Protein AF-A0A2V8ULH4-F1 (afdb_monomer_lite)

Radius of gyration: 36.09 Å; chains: 1; bounding box: 46×56×113 Å

Foldseek 3Di:
DDDDDDDDDDDDPDPDPVVVVVVVVVVVVVVVVVVVVDDDDPPPPCPDDPVVVVVVCCQCPPPDPCNVLCDEDDPNGRDPNDDHCVVVPPPDPVVVVCVVPDCPPVDPDPDPDPDPPPDDD

Secondary structure (DSSP, 8-state):
----------SSSSSHHHHHHHHHHHHHHHHHHHHHH-PPPP----PPPHHHHHHHHHHH-TTSTT-GGGT--BTTBS-SSSPPGGGGGGS-HHHHHHHHT-GGGTT--------------

Sequence (121 aa):
MRCMVERPVLSFERNTRAECAIRRRIMTGFWLFMVMAAGPAPAADAKLPPQAARGQAFFLDETAARHCGSCHALAHKGTAVGPDLTRLAHLSARAIVSAIRATRTQYVLNVKHRVSWNARS

pLDDT: mean 70.31, std 16.69, range [29.58, 93.38]

Structure (mmCIF, N/CA/C/O backbone):
data_AF-A0A2V8ULH4-F1
#
_entry.id   AF-A0A2V8ULH4-F1
#
loop_
_atom_site.group_PDB
_atom_site.id
_atom_site.type_symbol
_atom_site.label_atom_id
_atom_site.label_alt_id
_atom_site.label_comp_id
_atom_site.label_asym_id
_atom_site.label_entity_id
_atom_site.label_seq_id
_atom_site.pdbx_PDB_ins_code
_atom_site.Cartn_x
_atom_site.Cartn_y
_atom_site.Cartn_z
_atom_site.occupancy
_atom_site.B_iso_or_equiv
_atom_site.auth_seq_id
_atom_site.auth_comp_id
_atom_site.auth_asym_id
_atom_site.auth_atom_id
_atom_site.pdbx_PDB_model_num
ATOM 1 N N . MET A 1 1 ? 2.382 -46.626 -92.413 1.00 36.59 1 MET A N 1
ATOM 2 C CA . MET A 1 1 ? 3.764 -47.092 -92.656 1.00 36.59 1 MET A CA 1
ATOM 3 C C . MET A 1 1 ? 4.722 -46.154 -91.938 1.00 36.59 1 MET A C 1
ATOM 5 O O . MET A 1 1 ? 4.718 -44.993 -92.305 1.00 36.59 1 MET A O 1
ATOM 9 N N . ARG A 1 2 ? 5.508 -46.695 -90.982 1.00 37.81 2 ARG A N 1
ATOM 10 C CA . ARG A 1 2 ? 6.743 -46.141 -90.362 1.00 37.81 2 ARG A CA 1
ATOM 11 C C . ARG A 1 2 ? 6.617 -44.795 -89.605 1.00 37.81 2 ARG A C 1
ATOM 13 O O . ARG A 1 2 ? 5.930 -43.903 -90.057 1.00 37.81 2 ARG A O 1
ATOM 20 N N . CYS A 1 3 ? 7.234 -44.549 -88.451 1.00 29.58 3 CYS A N 1
ATOM 21 C CA . CYS A 1 3 ? 8.212 -45.273 -87.636 1.00 29.58 3 CYS A CA 1
ATOM 22 C C . CYS A 1 3 ? 8.031 -44.862 -86.162 1.00 29.58 3 CYS A C 1
ATOM 24 O O . CYS A 1 3 ? 7.792 -43.693 -85.869 1.00 29.58 3 CYS A O 1
ATOM 26 N N . MET A 1 4 ? 8.212 -45.828 -85.257 1.00 43.44 4 MET A N 1
ATOM 27 C CA . MET A 1 4 ? 8.647 -45.601 -83.878 1.00 43.44 4 MET A CA 1
ATOM 28 C C . MET A 1 4 ? 9.939 -44.776 -83.841 1.00 43.44 4 MET A C 1
ATOM 30 O O . MET A 1 4 ? 10.824 -45.052 -84.647 1.00 43.44 4 MET A O 1
ATOM 34 N N . VAL A 1 5 ? 10.078 -43.882 -82.855 1.00 42.97 5 VAL A N 1
ATOM 35 C CA . VAL A 1 5 ? 11.324 -43.733 -82.079 1.00 42.97 5 VAL A CA 1
ATOM 36 C C . VAL A 1 5 ? 10.969 -43.442 -80.618 1.00 42.97 5 VAL A C 1
ATOM 38 O O . VAL A 1 5 ? 10.083 -42.644 -80.310 1.00 42.97 5 VAL A O 1
ATOM 41 N N . GLU A 1 6 ? 11.657 -44.176 -79.752 1.00 41.50 6 GLU A N 1
ATOM 42 C CA . GLU A 1 6 ? 11.588 -44.234 -78.300 1.00 41.50 6 GLU A CA 1
ATOM 43 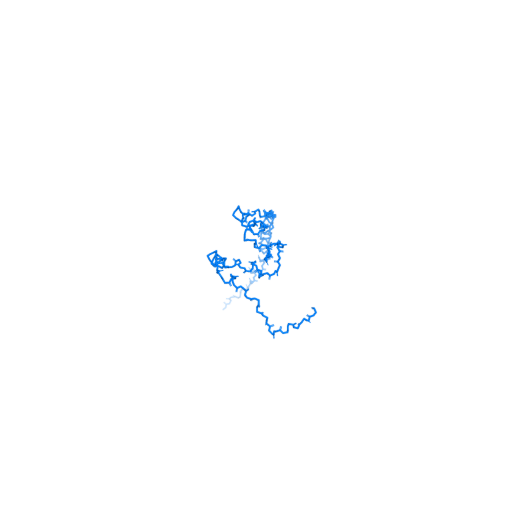C C . GLU A 1 6 ? 11.853 -42.931 -77.516 1.00 41.50 6 GLU A C 1
ATOM 45 O O . GLU A 1 6 ? 12.439 -41.958 -77.980 1.00 41.50 6 GLU A O 1
ATOM 50 N N . ARG A 1 7 ? 11.410 -43.004 -76.253 1.00 54.66 7 ARG A N 1
ATOM 51 C CA . ARG A 1 7 ? 11.609 -42.105 -75.102 1.00 54.66 7 ARG A CA 1
ATOM 52 C C . ARG A 1 7 ? 13.109 -41.841 -74.809 1.00 54.66 7 ARG A C 1
ATOM 54 O O . ARG A 1 7 ? 13.946 -42.643 -75.210 1.00 54.66 7 ARG A O 1
ATOM 61 N N . PRO A 1 8 ? 13.458 -40.834 -73.978 1.00 50.34 8 PRO A N 1
ATOM 62 C CA . PRO A 1 8 ? 13.499 -41.113 -72.539 1.00 50.34 8 PRO A CA 1
ATOM 63 C C . PRO A 1 8 ? 12.995 -39.969 -71.640 1.00 50.34 8 PRO A C 1
ATOM 65 O O . PRO A 1 8 ? 13.431 -38.824 -71.689 1.00 50.34 8 PRO A O 1
ATOM 68 N N . VAL A 1 9 ? 12.109 -40.364 -70.728 1.00 54.16 9 VAL A N 1
ATOM 69 C CA . VAL A 1 9 ? 11.946 -39.814 -69.376 1.00 54.16 9 VAL A CA 1
ATOM 70 C C . VAL A 1 9 ? 13.312 -39.772 -68.691 1.00 54.16 9 VAL A C 1
ATOM 72 O O . VAL A 1 9 ? 13.860 -40.841 -68.462 1.00 54.16 9 VAL A O 1
ATOM 75 N N . LEU A 1 10 ? 13.852 -38.588 -68.375 1.00 46.19 10 LEU A N 1
ATOM 76 C CA . LEU A 1 10 ? 14.919 -38.369 -67.378 1.00 46.19 10 LEU A CA 1
ATOM 77 C C . LEU A 1 10 ? 15.236 -36.863 -67.269 1.00 46.19 10 LEU A C 1
ATOM 79 O O . LEU A 1 10 ? 16.214 -36.395 -67.839 1.00 46.19 10 LEU A O 1
ATOM 83 N N . SER A 1 11 ? 14.433 -36.078 -66.537 1.00 48.75 11 SER A N 1
ATOM 84 C CA . SER A 1 11 ? 14.881 -34.716 -66.179 1.00 48.75 11 SER A CA 1
ATOM 85 C C . SER A 1 11 ? 14.299 -34.096 -64.900 1.00 48.75 11 SER A C 1
ATOM 87 O O . SER A 1 11 ? 14.476 -32.900 -64.699 1.00 48.75 11 SER A O 1
ATOM 89 N N . PHE A 1 12 ? 13.650 -34.857 -64.006 1.00 50.16 12 PHE A N 1
ATOM 90 C CA . PHE A 1 12 ? 12.904 -34.248 -62.888 1.00 50.16 12 PHE A CA 1
ATOM 91 C C . PHE A 1 12 ? 13.432 -34.501 -61.457 1.00 50.16 12 PHE A C 1
ATOM 93 O O . PHE A 1 12 ? 12.958 -33.859 -60.531 1.00 50.16 12 PHE A O 1
ATOM 100 N N . GLU A 1 13 ? 14.447 -35.345 -61.222 1.00 52.88 13 GLU A N 1
ATOM 101 C CA . GLU A 1 13 ? 14.735 -35.807 -59.839 1.00 52.88 13 GLU A CA 1
ATOM 102 C C . GLU A 1 13 ? 16.188 -35.715 -59.342 1.00 52.88 13 GLU A C 1
ATOM 104 O O . GLU A 1 13 ? 16.552 -36.368 -58.366 1.00 52.88 13 GLU A O 1
ATOM 109 N N . ARG A 1 14 ? 17.048 -34.882 -59.945 1.00 50.53 14 ARG A N 1
ATOM 110 C CA . ARG A 1 14 ? 18.436 -34.709 -59.451 1.00 50.53 14 ARG A CA 1
ATOM 111 C C . ARG A 1 14 ? 18.751 -33.392 -58.738 1.00 50.53 14 ARG A C 1
ATOM 113 O O . ARG A 1 14 ? 19.815 -33.317 -58.133 1.00 50.53 14 ARG A O 1
ATOM 120 N N . ASN A 1 15 ? 17.855 -32.400 -58.727 1.00 55.47 15 ASN A N 1
ATOM 121 C CA . ASN A 1 15 ? 18.220 -31.050 -58.266 1.00 55.47 15 ASN A CA 1
ATOM 122 C C . ASN A 1 15 ? 17.732 -30.636 -56.858 1.00 55.47 15 ASN A C 1
ATOM 124 O O . ASN A 1 15 ? 18.102 -29.574 -56.384 1.00 55.47 15 ASN A O 1
ATOM 128 N N . THR A 1 16 ? 16.961 -31.450 -56.127 1.00 57.00 16 THR A N 1
ATOM 129 C CA . THR A 1 16 ? 16.325 -30.998 -54.861 1.00 57.00 16 THR A CA 1
ATOM 130 C C . THR A 1 16 ? 17.110 -31.300 -53.578 1.00 57.00 16 THR A C 1
ATOM 132 O O . THR A 1 16 ? 16.786 -30.766 -52.515 1.00 57.00 16 THR A O 1
ATOM 135 N N . ARG A 1 17 ? 18.160 -32.134 -53.624 1.00 53.00 17 ARG A N 1
ATOM 136 C CA . ARG A 1 17 ? 18.935 -32.492 -52.414 1.00 53.00 17 ARG A CA 1
ATOM 137 C C . ARG A 1 17 ? 20.012 -31.465 -52.049 1.00 53.00 17 ARG A C 1
ATOM 139 O O . ARG A 1 17 ? 20.237 -31.233 -50.864 1.00 53.00 17 ARG A O 1
ATOM 146 N N . ALA A 1 18 ? 20.651 -30.832 -53.034 1.00 49.81 18 ALA A N 1
ATOM 147 C CA . ALA A 1 18 ? 21.727 -29.863 -52.795 1.00 49.81 18 ALA A CA 1
ATOM 148 C C . ALA A 1 18 ? 21.196 -28.497 -52.315 1.00 49.81 18 ALA A C 1
ATOM 150 O O . ALA A 1 18 ? 21.771 -27.876 -51.420 1.00 49.81 18 ALA A O 1
ATOM 151 N N . GLU A 1 19 ? 20.049 -28.065 -52.842 1.00 50.44 19 GLU A N 1
ATOM 152 C CA . GLU A 1 19 ? 19.451 -26.756 -52.546 1.00 50.44 19 GLU A CA 1
ATOM 153 C C . GLU A 1 19 ? 18.860 -26.678 -51.122 1.00 50.44 19 GLU A C 1
ATOM 155 O O . GLU A 1 19 ? 18.893 -25.624 -50.477 1.00 50.44 19 GLU A O 1
ATOM 160 N N . CYS A 1 20 ? 18.394 -27.809 -50.575 1.00 47.75 20 CYS A N 1
ATOM 161 C CA . CYS A 1 20 ? 17.847 -27.889 -49.216 1.00 47.75 20 CYS A CA 1
ATOM 162 C C . CYS A 1 20 ? 18.938 -27.744 -48.133 1.00 47.75 20 CYS A C 1
ATOM 164 O O . CYS A 1 20 ? 18.725 -27.102 -47.101 1.00 47.75 20 CYS A O 1
ATOM 166 N N . ALA A 1 21 ? 20.144 -28.265 -48.388 1.00 50.59 21 ALA A N 1
ATOM 167 C CA . ALA A 1 21 ? 21.271 -28.180 -47.457 1.00 50.59 21 ALA A CA 1
ATOM 168 C C . ALA A 1 21 ? 21.817 -26.746 -47.314 1.00 50.59 21 ALA A C 1
ATOM 170 O O . ALA A 1 21 ? 22.194 -26.340 -46.214 1.00 50.59 21 ALA A O 1
ATOM 171 N N . ILE A 1 22 ? 21.810 -25.960 -48.396 1.00 54.16 22 ILE A N 1
ATOM 172 C CA . ILE A 1 22 ? 22.310 -24.576 -48.409 1.00 54.16 22 ILE A CA 1
ATOM 173 C C . ILE A 1 22 ? 21.306 -23.624 -47.737 1.00 54.16 22 ILE A C 1
ATOM 175 O O . ILE A 1 22 ? 21.700 -22.837 -46.873 1.00 54.16 22 ILE A O 1
ATOM 179 N N . ARG A 1 23 ? 19.998 -23.752 -48.021 1.00 53.72 23 ARG A N 1
ATOM 180 C CA . ARG A 1 23 ? 18.951 -22.958 -47.337 1.00 53.72 23 ARG A CA 1
ATOM 181 C C . ARG A 1 23 ? 18.897 -23.231 -45.834 1.00 53.72 23 ARG A C 1
ATOM 183 O O . ARG A 1 23 ? 18.718 -22.295 -45.057 1.00 53.72 23 ARG A O 1
ATOM 190 N N . ARG A 1 24 ? 19.119 -24.481 -45.410 1.00 52.84 24 ARG A N 1
ATOM 191 C CA . ARG A 1 24 ? 19.175 -24.850 -43.986 1.00 52.84 24 ARG A CA 1
ATOM 192 C C . ARG A 1 24 ? 20.375 -24.215 -43.275 1.00 52.84 24 ARG A C 1
ATOM 194 O O . ARG A 1 24 ? 20.225 -23.771 -42.144 1.00 52.84 24 ARG A O 1
ATOM 201 N N . ARG A 1 25 ? 21.523 -24.102 -43.954 1.00 53.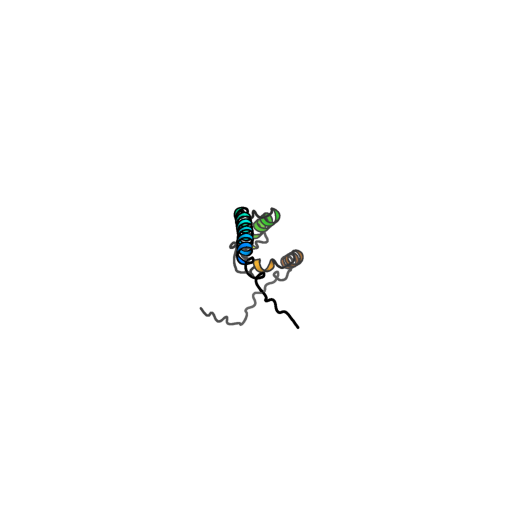44 25 ARG A N 1
ATOM 202 C CA . ARG A 1 25 ? 22.773 -23.538 -43.412 1.00 53.44 25 ARG A CA 1
ATOM 203 C C . ARG A 1 25 ? 22.716 -22.015 -43.234 1.00 53.44 25 ARG A C 1
ATOM 205 O O . ARG A 1 25 ? 23.240 -21.499 -42.249 1.00 53.44 25 ARG A O 1
ATOM 212 N N . ILE A 1 26 ? 22.028 -21.315 -44.140 1.00 57.75 26 ILE A N 1
ATOM 213 C CA . ILE A 1 26 ? 21.799 -19.861 -44.054 1.00 57.75 26 ILE A CA 1
ATOM 214 C C . ILE A 1 26 ? 20.818 -19.534 -42.916 1.00 57.75 26 ILE A C 1
ATOM 216 O O . ILE A 1 26 ? 21.089 -18.643 -42.113 1.00 57.75 26 ILE A O 1
ATOM 220 N N . MET A 1 27 ? 19.727 -20.301 -42.778 1.00 56.91 27 MET A N 1
ATOM 221 C CA . MET A 1 27 ? 18.761 -20.111 -41.686 1.00 56.91 27 MET A CA 1
ATOM 222 C C . MET A 1 27 ? 19.368 -20.388 -40.305 1.00 56.91 27 MET A C 1
ATOM 224 O O . MET A 1 27 ? 19.131 -19.619 -39.379 1.00 56.91 27 MET A O 1
ATOM 228 N N . THR A 1 28 ? 20.181 -21.443 -40.156 1.00 60.03 28 THR A N 1
ATOM 229 C CA . THR A 1 28 ? 20.832 -21.759 -38.871 1.00 60.03 28 THR A CA 1
ATOM 230 C C . THR A 1 28 ? 21.929 -20.763 -38.503 1.00 60.03 28 THR A C 1
ATOM 232 O O . THR A 1 28 ? 22.086 -20.450 -37.328 1.00 60.03 28 THR A O 1
ATOM 235 N N . GLY A 1 29 ? 22.674 -20.243 -39.487 1.00 61.28 29 GLY A N 1
ATOM 236 C CA . GLY A 1 29 ? 23.727 -19.251 -39.250 1.00 61.28 29 GLY A CA 1
ATOM 237 C C . GLY A 1 29 ? 23.172 -17.889 -38.833 1.00 61.28 29 GLY A C 1
ATOM 238 O O . GLY A 1 29 ? 23.678 -17.281 -37.893 1.00 61.28 29 GLY A O 1
ATOM 239 N N . PHE A 1 30 ? 22.085 -17.445 -39.471 1.00 62.12 30 PHE A N 1
ATOM 240 C CA . PHE A 1 30 ? 21.417 -16.191 -39.119 1.00 62.12 30 PHE A CA 1
ATOM 241 C C . PHE A 1 30 ? 20.776 -16.246 -37.722 1.00 62.12 30 PHE A C 1
ATOM 243 O O . PHE A 1 30 ? 20.873 -15.291 -36.956 1.00 62.12 30 PHE A O 1
ATOM 250 N N . TRP A 1 31 ? 20.189 -17.390 -37.351 1.00 62.16 31 TRP A N 1
ATOM 251 C CA . TRP A 1 31 ? 19.614 -17.591 -36.017 1.00 62.16 31 TRP A CA 1
ATOM 252 C C . TRP A 1 31 ? 20.688 -17.639 -34.920 1.00 62.16 31 TRP A C 1
ATOM 254 O O . TRP A 1 31 ? 20.522 -17.014 -33.875 1.00 62.16 31 TRP A O 1
ATOM 264 N N . LEU A 1 32 ? 21.826 -18.304 -35.172 1.00 61.12 32 LEU A N 1
ATOM 265 C CA . LEU A 1 32 ? 22.962 -18.299 -34.240 1.00 61.12 32 LEU A CA 1
ATOM 266 C C . LEU A 1 32 ? 23.547 -16.894 -34.048 1.00 61.12 32 LEU A C 1
ATOM 268 O O . LEU A 1 32 ? 23.873 -16.524 -32.923 1.00 61.12 32 LEU A O 1
ATOM 272 N N . PHE A 1 33 ? 23.651 -16.108 -35.123 1.00 63.84 33 PHE A N 1
ATOM 273 C CA . PHE A 1 33 ? 24.125 -14.726 -35.048 1.00 63.84 33 PHE A CA 1
ATOM 274 C C . PHE A 1 33 ? 23.171 -13.841 -34.228 1.00 63.84 33 PHE A C 1
ATOM 276 O O . PHE A 1 33 ? 23.622 -13.060 -33.394 1.00 63.84 33 PHE A O 1
ATOM 283 N N . MET A 1 34 ? 21.855 -14.006 -34.398 1.00 63.62 34 MET A N 1
ATOM 284 C CA . MET A 1 34 ? 20.864 -13.233 -33.644 1.00 63.62 34 MET A CA 1
ATOM 285 C C . MET A 1 34 ? 20.848 -13.586 -32.144 1.00 63.62 34 MET A C 1
ATOM 287 O O . MET A 1 34 ? 20.719 -12.692 -31.311 1.00 63.62 34 MET A O 1
ATOM 291 N N . VAL A 1 35 ? 21.029 -14.863 -31.783 1.00 66.06 35 VAL A N 1
ATOM 292 C CA . VAL A 1 35 ? 21.091 -15.302 -30.374 1.00 66.06 35 VAL A CA 1
ATOM 293 C C . VAL A 1 35 ? 22.386 -14.844 -29.689 1.00 66.06 35 VAL A C 1
ATOM 295 O O . VAL A 1 35 ? 22.345 -14.452 -28.528 1.00 66.06 35 VAL A O 1
ATOM 298 N N . MET A 1 36 ? 23.522 -14.816 -30.397 1.00 60.12 36 MET A N 1
ATOM 299 C CA . MET A 1 36 ? 24.797 -14.300 -29.863 1.00 60.12 36 MET A CA 1
ATOM 300 C C . MET A 1 36 ? 24.799 -12.778 -29.631 1.00 60.12 36 MET A C 1
ATOM 302 O O . MET A 1 36 ? 25.567 -12.294 -28.804 1.00 60.12 36 MET A O 1
ATOM 306 N N . ALA A 1 37 ? 23.949 -12.019 -30.330 1.00 61.38 37 ALA A N 1
ATOM 307 C CA . ALA A 1 37 ? 23.856 -10.563 -30.181 1.00 61.38 37 ALA A CA 1
ATOM 308 C C . ALA A 1 37 ? 22.961 -10.109 -29.006 1.00 61.38 37 ALA A C 1
ATOM 310 O O . ALA A 1 37 ? 23.026 -8.948 -28.600 1.00 61.38 37 ALA A O 1
ATOM 311 N N . ALA A 1 38 ? 22.141 -11.000 -28.438 1.00 62.44 38 ALA A N 1
ATOM 312 C CA . ALA A 1 38 ? 21.305 -10.707 -27.278 1.00 62.44 38 ALA A CA 1
ATOM 313 C C . ALA A 1 38 ? 22.041 -11.090 -25.983 1.00 62.44 38 ALA A C 1
ATOM 315 O O . ALA A 1 38 ? 21.835 -12.162 -25.416 1.00 62.44 38 ALA A O 1
ATOM 316 N N . GLY A 1 39 ? 22.933 -10.210 -25.521 1.00 63.78 39 GLY A N 1
ATOM 317 C CA . GLY A 1 39 ? 23.544 -10.334 -24.195 1.00 63.78 39 GLY A CA 1
ATOM 318 C C . GLY A 1 39 ? 22.493 -10.305 -23.068 1.00 63.78 39 GLY A C 1
ATOM 319 O O . GLY A 1 39 ? 21.382 -9.807 -23.273 1.00 63.78 39 GLY A O 1
ATOM 320 N N . PRO A 1 40 ? 22.812 -10.824 -21.868 1.00 69.31 40 PRO A N 1
ATOM 321 C CA . PRO A 1 40 ? 21.888 -10.808 -20.741 1.00 69.31 40 PRO A CA 1
ATOM 322 C C . PRO A 1 40 ? 21.575 -9.358 -20.361 1.00 69.31 40 PRO A C 1
ATOM 324 O O . PRO A 1 40 ? 22.480 -8.570 -20.080 1.00 69.31 40 PRO A O 1
ATOM 327 N N . ALA A 1 41 ? 20.290 -8.998 -20.358 1.00 63.97 41 ALA A N 1
ATOM 328 C CA . ALA A 1 41 ? 19.863 -7.714 -19.822 1.00 63.97 41 ALA A CA 1
ATOM 329 C C . ALA A 1 41 ? 20.283 -7.644 -18.342 1.00 63.97 41 ALA A C 1
ATOM 331 O O . ALA A 1 41 ? 20.044 -8.609 -17.608 1.00 63.97 41 ALA A O 1
ATOM 332 N N . PRO A 1 42 ? 20.905 -6.544 -17.879 1.00 61.72 42 PRO A N 1
ATOM 333 C CA . PRO A 1 42 ? 21.173 -6.386 -16.461 1.00 61.72 42 PRO A CA 1
ATOM 334 C C . PRO A 1 42 ? 19.839 -6.436 -15.714 1.00 61.72 42 PRO A C 1
ATOM 336 O O . PRO A 1 42 ? 18.895 -5.726 -16.070 1.00 61.72 42 PRO A O 1
ATOM 339 N N . ALA A 1 43 ? 19.752 -7.290 -14.692 1.00 62.22 43 ALA A N 1
ATOM 340 C CA . ALA A 1 43 ? 18.646 -7.252 -13.751 1.00 62.22 43 ALA A CA 1
ATOM 341 C C . ALA A 1 43 ? 18.645 -5.853 -13.131 1.00 62.22 43 ALA A C 1
ATOM 343 O O . ALA A 1 43 ? 19.556 -5.495 -12.387 1.00 62.22 43 ALA A O 1
ATOM 344 N N . ALA A 1 44 ? 17.675 -5.024 -13.510 1.00 58.28 44 ALA A N 1
ATOM 345 C CA . ALA A 1 44 ? 17.507 -3.738 -12.873 1.00 58.28 44 ALA A CA 1
ATOM 346 C C . ALA A 1 44 ? 17.153 -4.016 -11.410 1.00 58.28 44 ALA A C 1
ATOM 348 O O . ALA A 1 44 ? 16.053 -4.490 -11.123 1.00 58.28 44 ALA A O 1
ATOM 349 N N . ASP A 1 45 ? 18.072 -3.714 -10.491 1.00 58.03 45 ASP A N 1
ATOM 350 C CA . ASP A 1 45 ? 17.707 -3.365 -9.124 1.00 58.03 45 ASP A CA 1
ATOM 351 C C . ASP A 1 45 ? 16.734 -2.198 -9.258 1.00 58.03 45 ASP A C 1
ATOM 353 O O . ASP A 1 45 ? 17.126 -1.053 -9.507 1.00 58.03 45 ASP A O 1
ATOM 357 N N . ALA A 1 46 ? 15.440 -2.512 -9.258 1.00 63.03 46 ALA A N 1
ATOM 358 C CA . ALA A 1 46 ? 14.387 -1.559 -9.540 1.00 63.03 46 ALA A CA 1
ATOM 359 C C . ALA A 1 46 ? 14.294 -0.607 -8.350 1.00 63.03 46 ALA A C 1
ATOM 361 O O . ALA A 1 46 ? 13.474 -0.773 -7.446 1.00 63.03 46 ALA A O 1
ATOM 362 N N . LYS A 1 47 ? 15.179 0.393 -8.333 1.00 75.62 47 LYS A N 1
ATOM 363 C CA . LYS A 1 47 ? 15.125 1.501 -7.394 1.00 75.62 47 LYS A CA 1
ATOM 364 C C . LYS A 1 47 ? 13.721 2.076 -7.485 1.00 75.62 47 LYS A C 1
ATOM 366 O O . LYS A 1 47 ? 13.307 2.555 -8.542 1.00 75.62 47 LYS A O 1
ATOM 371 N N . LEU A 1 48 ? 12.988 1.988 -6.377 1.00 80.25 48 LEU A N 1
ATOM 372 C CA . LEU A 1 48 ? 11.613 2.457 -6.312 1.00 80.25 48 LEU A CA 1
ATOM 373 C C . LEU A 1 48 ? 11.552 3.902 -6.818 1.00 80.25 48 LEU A C 1
ATOM 375 O O . LEU A 1 48 ? 12.373 4.729 -6.397 1.00 80.25 48 LEU A O 1
ATOM 379 N N . PRO A 1 49 ? 10.591 4.238 -7.696 1.00 90.06 49 PRO A N 1
ATOM 380 C CA . PRO A 1 49 ? 10.422 5.613 -8.124 1.00 90.06 49 PRO A CA 1
ATOM 381 C C . PRO A 1 49 ? 10.202 6.508 -6.890 1.00 90.06 49 PRO A C 1
ATOM 383 O O . PRO A 1 49 ? 9.597 6.059 -5.911 1.00 90.06 49 PRO A O 1
ATOM 386 N N . PRO A 1 50 ? 10.635 7.783 -6.908 1.00 91.50 50 PRO A N 1
ATOM 387 C CA . PRO A 1 50 ? 10.629 8.641 -5.716 1.00 91.50 50 PRO A CA 1
ATOM 388 C C . PRO A 1 50 ? 9.270 8.771 -5.005 1.00 91.50 50 PRO A C 1
ATOM 390 O O . PRO A 1 50 ? 9.205 9.020 -3.804 1.00 91.50 50 PRO A O 1
ATOM 393 N N . GLN A 1 51 ? 8.163 8.618 -5.736 1.00 90.31 51 GLN A N 1
ATOM 394 C CA . GLN A 1 51 ? 6.808 8.556 -5.173 1.00 90.31 51 GLN A CA 1
ATOM 395 C C . GLN A 1 51 ? 6.562 7.269 -4.368 1.00 90.31 51 GLN A C 1
ATOM 397 O O . GLN A 1 51 ? 6.050 7.332 -3.255 1.00 90.31 51 GLN A O 1
ATOM 402 N N . ALA A 1 52 ? 6.959 6.110 -4.900 1.00 88.62 52 ALA A N 1
ATOM 403 C CA . ALA A 1 52 ? 6.790 4.824 -4.228 1.00 88.62 52 ALA A CA 1
ATOM 404 C C . ALA A 1 52 ? 7.687 4.712 -2.987 1.00 88.62 52 ALA A C 1
ATOM 406 O O . ALA A 1 52 ? 7.229 4.243 -1.950 1.00 88.62 52 ALA A O 1
ATOM 407 N N . ALA A 1 53 ? 8.920 5.227 -3.058 1.00 89.81 53 ALA A N 1
ATOM 408 C CA . ALA A 1 53 ? 9.819 5.285 -1.905 1.00 89.81 53 ALA A CA 1
ATOM 409 C C . ALA A 1 53 ? 9.223 6.111 -0.747 1.00 89.81 53 ALA A C 1
ATOM 411 O O . ALA A 1 53 ? 9.243 5.674 0.402 1.00 89.81 53 ALA A O 1
ATOM 412 N N . ARG A 1 54 ? 8.618 7.270 -1.051 1.00 90.75 54 ARG A N 1
ATOM 413 C CA . ARG A 1 54 ? 7.892 8.079 -0.054 1.00 90.75 54 ARG A CA 1
ATOM 414 C C . ARG A 1 54 ? 6.679 7.345 0.516 1.00 90.75 54 ARG A C 1
ATOM 416 O O . ARG A 1 54 ? 6.484 7.353 1.725 1.00 90.75 54 ARG A O 1
ATOM 423 N N . GLY A 1 55 ? 5.889 6.687 -0.333 1.00 89.38 55 GLY A N 1
ATOM 424 C CA . GLY A 1 55 ? 4.747 5.881 0.111 1.00 89.38 55 GLY A CA 1
ATOM 425 C C . GLY A 1 55 ? 5.152 4.749 1.059 1.00 89.38 55 GLY A 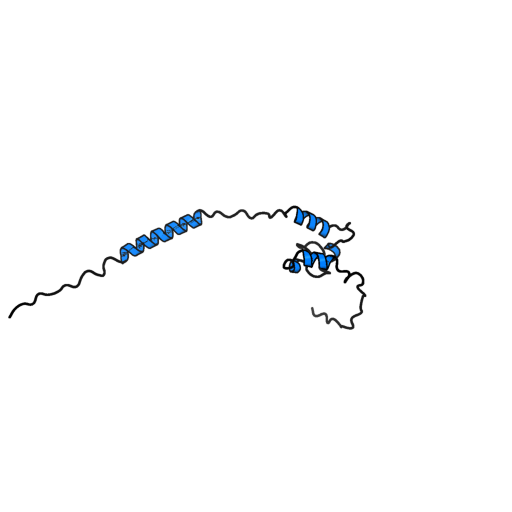C 1
ATOM 426 O O . GLY A 1 55 ? 4.501 4.546 2.080 1.00 89.38 55 GLY A O 1
ATOM 427 N N . GLN A 1 56 ? 6.260 4.062 0.766 1.00 89.25 56 GLN A N 1
ATOM 428 C CA . GLN A 1 56 ? 6.805 3.019 1.635 1.00 89.25 56 GLN A CA 1
ATOM 429 C C . GLN A 1 56 ? 7.270 3.573 2.987 1.00 89.25 56 GLN A C 1
ATOM 431 O O . GLN A 1 56 ? 7.042 2.923 4.005 1.00 89.25 56 GLN A O 1
ATOM 436 N N . ALA A 1 57 ? 7.887 4.759 3.012 1.00 89.62 57 ALA A N 1
ATOM 437 C CA . ALA A 1 57 ? 8.285 5.401 4.263 1.00 89.62 57 ALA A CA 1
ATOM 438 C C . ALA A 1 57 ? 7.067 5.669 5.161 1.00 89.62 57 ALA A C 1
ATOM 440 O O . ALA A 1 57 ? 7.070 5.240 6.305 1.00 89.62 57 ALA A O 1
ATOM 441 N N . PHE A 1 58 ? 5.988 6.256 4.627 1.00 89.50 58 PHE A N 1
ATOM 442 C CA . PHE A 1 58 ? 4.748 6.462 5.392 1.00 89.50 58 PHE A CA 1
ATOM 443 C C . PHE A 1 58 ? 4.086 5.157 5.849 1.00 89.50 58 PHE A C 1
ATOM 445 O O . PHE A 1 58 ? 3.448 5.124 6.896 1.00 89.50 58 PHE A O 1
ATOM 452 N N . PHE A 1 59 ? 4.203 4.086 5.062 1.00 89.94 59 PHE A N 1
ATOM 453 C CA . PHE A 1 59 ? 3.596 2.798 5.393 1.00 89.94 59 PHE A CA 1
ATOM 454 C C . PHE A 1 59 ? 4.216 2.160 6.645 1.00 89.94 59 PHE A C 1
ATOM 456 O O . PHE A 1 59 ? 3.495 1.577 7.456 1.00 89.94 59 PHE A O 1
ATOM 463 N N . LEU A 1 60 ? 5.540 2.275 6.777 1.00 88.75 60 LEU A N 1
ATOM 464 C CA . LEU A 1 60 ? 6.346 1.677 7.848 1.00 88.75 60 LEU A CA 1
ATOM 465 C C . LEU A 1 60 ? 6.704 2.674 8.960 1.00 88.75 60 LEU A C 1
ATOM 467 O O . LEU A 1 60 ? 7.465 2.331 9.858 1.00 88.75 60 LEU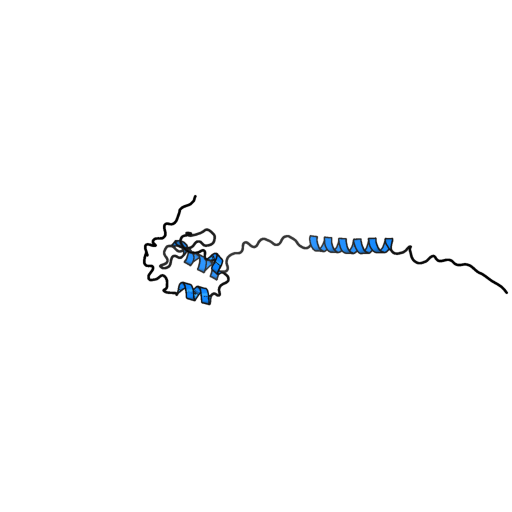 A O 1
ATOM 471 N N . ASP A 1 61 ? 6.207 3.907 8.884 1.00 90.00 61 ASP A N 1
ATOM 472 C CA . ASP A 1 61 ? 6.445 4.918 9.906 1.00 90.00 61 ASP A CA 1
ATOM 473 C C . ASP A 1 61 ? 5.596 4.612 11.144 1.00 90.00 61 ASP A C 1
ATOM 475 O O . ASP A 1 61 ? 4.380 4.815 11.160 1.00 90.00 61 ASP A O 1
ATOM 479 N N . GLU A 1 62 ? 6.256 4.118 12.188 1.00 83.12 62 GLU A N 1
ATOM 480 C CA . GLU A 1 62 ? 5.637 3.804 13.477 1.00 83.12 62 GLU A CA 1
ATOM 481 C C . GLU A 1 62 ? 5.197 5.060 14.243 1.00 83.12 62 GLU A C 1
ATOM 483 O O . GLU A 1 62 ? 4.308 4.986 15.090 1.00 83.12 62 GLU A O 1
ATOM 488 N N . THR A 1 63 ? 5.791 6.218 13.938 1.00 83.56 63 THR A N 1
ATOM 489 C CA . THR A 1 63 ? 5.470 7.502 14.581 1.00 83.56 63 THR A CA 1
ATOM 490 C C . THR A 1 63 ? 4.304 8.221 13.906 1.00 83.56 63 THR A C 1
ATOM 492 O O . THR A 1 63 ? 3.719 9.147 14.476 1.00 83.56 63 THR A O 1
ATOM 495 N N . ALA A 1 64 ? 3.920 7.787 12.703 1.00 79.56 64 ALA A N 1
ATOM 496 C CA . ALA A 1 64 ? 2.786 8.348 11.998 1.00 79.56 64 ALA A CA 1
ATOM 497 C C . ALA A 1 64 ? 1.475 8.017 12.724 1.00 79.56 64 ALA A C 1
ATOM 499 O O . ALA A 1 64 ? 1.187 6.871 13.062 1.00 79.56 64 ALA A O 1
ATOM 500 N N . ALA A 1 65 ? 0.588 9.012 12.832 1.00 71.88 65 ALA A N 1
ATOM 501 C CA . ALA A 1 65 ? -0.760 8.828 13.382 1.00 71.88 65 ALA A CA 1
ATOM 502 C C . ALA A 1 65 ? -1.586 7.741 12.655 1.00 71.88 65 ALA A C 1
ATOM 504 O O . ALA A 1 65 ? -2.601 7.278 13.170 1.00 71.88 65 ALA A O 1
ATOM 505 N N . ARG A 1 66 ? -1.178 7.350 11.440 1.00 75.00 66 ARG A N 1
ATOM 506 C CA . ARG A 1 66 ? -1.770 6.269 10.642 1.00 75.00 66 ARG A CA 1
ATOM 507 C C . ARG A 1 66 ? -0.687 5.255 10.256 1.00 75.00 66 ARG A C 1
ATOM 509 O O . ARG A 1 66 ? -0.302 5.183 9.093 1.00 75.00 66 ARG A O 1
ATOM 516 N N . HIS A 1 67 ? -0.195 4.494 11.233 1.00 85.06 67 HIS A N 1
ATOM 517 C CA . HIS A 1 67 ? 0.796 3.436 11.019 1.00 85.06 67 HIS A CA 1
ATOM 518 C C . HIS A 1 67 ? 0.158 2.205 10.345 1.00 85.06 67 HIS A C 1
ATOM 520 O O . HIS A 1 67 ? -0.439 1.350 11.003 1.00 85.06 67 HIS A O 1
ATOM 526 N N . CYS A 1 68 ? 0.271 2.107 9.017 1.00 88.88 68 CYS A N 1
ATOM 527 C CA . CYS A 1 68 ? -0.319 1.020 8.222 1.00 88.88 68 CYS A CA 1
ATOM 528 C C . CYS A 1 68 ? 0.337 -0.345 8.503 1.00 88.88 68 CYS A C 1
ATOM 530 O O . CYS A 1 68 ? -0.355 -1.366 8.534 1.00 88.88 68 CYS A O 1
ATOM 532 N N . GLY A 1 69 ? 1.654 -0.346 8.742 1.00 88.56 69 GLY A N 1
ATOM 533 C CA . GLY A 1 69 ? 2.457 -1.532 9.053 1.00 88.56 69 GLY A CA 1
ATOM 534 C C . GLY A 1 69 ? 2.069 -2.249 10.351 1.00 88.56 69 GLY A C 1
ATOM 535 O O . GLY A 1 69 ? 2.371 -3.433 10.500 1.00 88.56 69 GLY A O 1
ATOM 536 N N . SER A 1 70 ? 1.343 -1.576 11.255 1.00 87.94 70 SER A N 1
ATOM 537 C CA . SER A 1 70 ? 0.819 -2.182 12.491 1.00 87.94 70 SER A CA 1
ATOM 538 C C . SER A 1 70 ? -0.170 -3.316 12.234 1.00 87.94 70 SER A C 1
ATOM 540 O O . SER A 1 70 ? -0.247 -4.244 13.041 1.00 87.94 70 SER A O 1
ATOM 542 N N . CYS A 1 71 ? -0.893 -3.257 11.111 1.00 88.31 71 CYS A N 1
ATOM 543 C CA . CYS A 1 71 ? -1.904 -4.243 10.738 1.00 88.31 71 CYS A CA 1
ATOM 544 C C . CYS A 1 71 ? -1.598 -4.950 9.417 1.00 88.31 71 CYS A C 1
ATOM 546 O O . CYS A 1 71 ? -2.013 -6.091 9.252 1.00 88.31 71 CYS A O 1
ATOM 548 N N . HIS A 1 72 ? -0.941 -4.291 8.462 1.00 91.12 72 HIS A N 1
ATOM 549 C CA . HIS A 1 72 ? -0.742 -4.831 7.119 1.00 91.12 72 HIS A CA 1
ATOM 550 C C . HIS A 1 72 ? 0.729 -5.100 6.814 1.00 91.1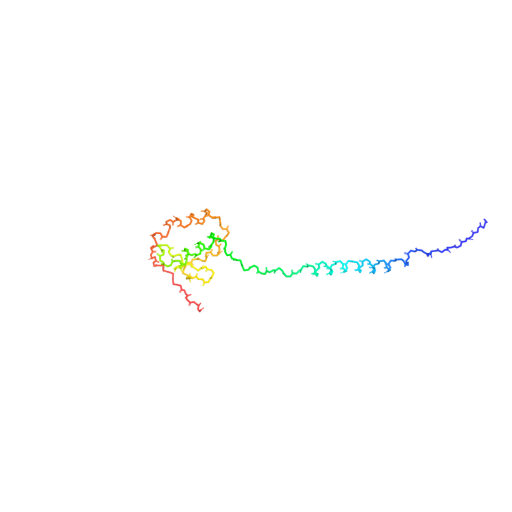2 72 HIS A C 1
ATOM 552 O O . HIS A 1 72 ? 1.597 -4.278 7.097 1.00 91.12 72 HIS A O 1
ATOM 558 N N . ALA A 1 73 ? 0.988 -6.214 6.132 1.00 89.50 73 ALA A N 1
ATOM 559 C CA . ALA A 1 73 ? 2.306 -6.559 5.634 1.00 89.50 73 ALA A CA 1
ATOM 560 C C . ALA A 1 73 ? 2.476 -6.071 4.190 1.00 89.50 73 ALA A C 1
ATOM 562 O O . ALA A 1 73 ? 1.593 -6.252 3.348 1.00 89.50 73 ALA A O 1
ATOM 563 N N . LEU A 1 74 ? 3.633 -5.484 3.891 1.00 85.62 74 LEU A N 1
ATOM 564 C CA . LEU A 1 74 ? 4.033 -5.087 2.545 1.00 85.62 74 LEU A CA 1
ATOM 565 C C . LEU A 1 74 ? 5.494 -5.477 2.319 1.00 85.62 74 LEU A C 1
ATOM 567 O O . LEU A 1 74 ? 6.364 -5.101 3.102 1.00 85.62 74 LEU A O 1
ATOM 571 N N . ALA A 1 75 ? 5.767 -6.246 1.260 1.00 80.81 75 ALA A N 1
ATOM 572 C CA . ALA A 1 75 ? 7.112 -6.745 0.943 1.00 80.81 75 ALA A CA 1
ATOM 573 C C . ALA A 1 75 ? 7.820 -7.396 2.155 1.00 80.81 75 ALA A C 1
ATOM 575 O O . ALA A 1 75 ? 8.986 -7.119 2.432 1.00 80.81 75 ALA A O 1
ATOM 576 N N . HIS A 1 76 ? 7.086 -8.240 2.893 1.00 81.81 76 HIS A N 1
ATOM 577 C CA . HIS A 1 76 ? 7.539 -8.941 4.107 1.00 81.81 76 HIS A CA 1
ATOM 578 C C . HIS A 1 76 ? 7.836 -8.050 5.328 1.00 81.81 76 HIS A C 1
ATOM 580 O O . HIS A 1 76 ? 8.435 -8.518 6.292 1.00 81.81 76 HIS A O 1
ATOM 586 N N . LYS A 1 77 ? 7.403 -6.783 5.318 1.00 83.94 77 LYS A N 1
ATOM 587 C CA . LYS A 1 77 ? 7.530 -5.847 6.447 1.00 83.94 77 LYS A CA 1
ATOM 588 C C . LYS A 1 77 ? 6.150 -5.472 6.992 1.00 83.94 77 LYS A C 1
ATOM 590 O O . LYS A 1 77 ? 5.251 -5.205 6.200 1.00 83.94 77 LYS A O 1
ATOM 595 N N . GLY A 1 78 ? 5.996 -5.426 8.315 1.00 85.12 78 GLY A N 1
ATOM 596 C CA . GLY A 1 78 ? 4.715 -5.195 9.003 1.00 85.12 78 GLY A CA 1
ATOM 597 C C . GLY A 1 78 ? 4.097 -6.483 9.560 1.00 85.12 78 GLY A C 1
ATOM 598 O O . GLY A 1 78 ? 4.784 -7.498 9.688 1.00 85.12 78 GLY A O 1
ATOM 599 N N . THR A 1 79 ? 2.806 -6.454 9.894 1.00 85.12 79 THR A N 1
ATOM 600 C CA . THR A 1 79 ? 2.082 -7.596 10.489 1.00 85.12 79 THR A CA 1
ATOM 601 C C . THR A 1 79 ? 0.994 -8.143 9.557 1.00 85.12 79 THR A C 1
ATOM 603 O O . THR A 1 79 ? 0.523 -7.456 8.659 1.00 85.12 79 THR A O 1
ATOM 606 N N . ALA A 1 80 ? 0.572 -9.396 9.751 1.00 86.75 80 ALA A N 1
ATOM 607 C CA . ALA A 1 80 ? -0.485 -10.039 8.957 1.00 86.75 80 ALA A CA 1
ATOM 608 C C . ALA A 1 80 ? -1.849 -10.056 9.681 1.00 86.75 80 ALA A C 1
ATOM 610 O O . ALA A 1 80 ? -2.606 -11.017 9.563 1.00 86.75 80 ALA A O 1
ATOM 611 N N . VAL A 1 81 ? -2.146 -9.018 10.474 1.00 87.50 81 VAL A N 1
ATOM 612 C CA . VAL A 1 81 ? -3.415 -8.902 11.222 1.00 87.50 81 VAL A CA 1
ATOM 613 C C . VAL A 1 81 ? -4.566 -8.496 10.294 1.00 87.50 81 VAL A C 1
ATOM 615 O O . VAL A 1 81 ? -5.687 -8.986 10.417 1.00 87.50 81 VAL A O 1
ATOM 618 N N . GLY A 1 82 ? -4.286 -7.586 9.364 1.00 84.62 82 GLY A N 1
ATOM 619 C CA . GLY A 1 82 ? -5.197 -7.082 8.347 1.00 84.62 82 GLY A CA 1
ATOM 620 C C . GLY A 1 82 ? -5.023 -7.785 6.995 1.00 84.62 82 GLY A C 1
ATOM 621 O O . GLY A 1 82 ? -4.042 -8.494 6.769 1.00 84.62 82 GLY A O 1
ATOM 622 N N . PRO A 1 83 ? -5.972 -7.591 6.062 1.00 86.50 83 PRO A N 1
ATOM 623 C CA . PRO A 1 83 ? -5.943 -8.242 4.756 1.00 86.50 83 PRO A CA 1
ATOM 624 C C . PRO A 1 83 ? -4.719 -7.843 3.924 1.00 86.50 83 PRO A C 1
ATOM 626 O O . PRO A 1 83 ? -4.282 -6.697 3.931 1.00 86.50 83 PRO A O 1
ATOM 629 N N . ASP A 1 84 ? -4.189 -8.785 3.155 1.00 87.88 84 ASP A N 1
ATOM 630 C CA . ASP A 1 84 ? -3.026 -8.559 2.298 1.00 87.88 84 ASP A CA 1
ATOM 631 C C . ASP A 1 84 ? -3.303 -7.498 1.212 1.00 87.88 84 ASP A C 1
ATOM 633 O O . ASP A 1 84 ? -4.158 -7.674 0.336 1.00 87.88 84 ASP A O 1
ATOM 637 N N . LEU A 1 85 ? -2.555 -6.391 1.268 1.00 88.44 85 LEU A N 1
ATOM 638 C CA . LEU A 1 85 ? -2.710 -5.247 0.368 1.00 88.44 85 LEU A CA 1
ATOM 639 C C . LEU A 1 85 ? -2.059 -5.469 -1.001 1.00 88.44 85 LEU A C 1
ATOM 641 O O . LEU A 1 85 ? -2.388 -4.742 -1.940 1.00 88.44 85 LEU A O 1
ATOM 645 N N . THR A 1 86 ? -1.184 -6.468 -1.163 1.00 87.00 86 THR A N 1
ATOM 646 C CA . THR A 1 86 ? -0.580 -6.781 -2.474 1.00 87.00 86 THR A CA 1
ATOM 647 C C . THR A 1 86 ? -1.645 -7.167 -3.501 1.00 87.00 86 THR A C 1
ATOM 649 O O . THR A 1 86 ? -1.530 -6.869 -4.690 1.00 87.00 86 THR A O 1
ATOM 652 N N . ARG A 1 87 ? -2.761 -7.721 -3.019 1.00 85.31 87 ARG A N 1
ATOM 653 C CA . ARG A 1 87 ? -3.931 -8.068 -3.825 1.00 85.31 87 ARG A CA 1
ATOM 654 C C . ARG A 1 87 ? -4.695 -6.854 -4.339 1.00 85.31 87 ARG A C 1
ATOM 656 O O . ARG A 1 87 ? -5.479 -7.012 -5.265 1.00 85.31 87 ARG A O 1
ATOM 663 N N . LEU A 1 88 ? -4.481 -5.654 -3.794 1.00 85.56 88 LEU A N 1
ATOM 664 C CA . LEU A 1 88 ? -5.191 -4.433 -4.198 1.00 85.56 88 LEU A CA 1
ATOM 665 C C . LEU A 1 88 ? -4.553 -3.721 -5.398 1.00 85.56 88 LEU A C 1
ATOM 667 O O . LEU A 1 88 ? -5.120 -2.745 -5.880 1.00 85.56 88 LEU A O 1
ATOM 671 N N . ALA A 1 89 ? -3.415 -4.200 -5.911 1.00 83.06 89 ALA A N 1
ATOM 672 C CA . ALA A 1 89 ? -2.688 -3.560 -7.014 1.00 83.06 89 ALA A CA 1
ATOM 673 C C . ALA A 1 89 ? -3.500 -3.432 -8.321 1.00 83.06 89 ALA A C 1
ATOM 675 O O . ALA A 1 89 ? -3.192 -2.587 -9.155 1.00 83.06 89 ALA A O 1
ATOM 676 N N . HIS A 1 90 ? -4.550 -4.242 -8.493 1.00 87.19 90 HIS A N 1
ATOM 677 C CA . HIS A 1 90 ? -5.460 -4.167 -9.640 1.00 87.19 90 HIS A CA 1
ATOM 678 C C . HIS A 1 90 ? -6.481 -3.018 -9.540 1.00 87.19 90 HIS A C 1
ATOM 680 O O . HIS A 1 90 ? -7.171 -2.719 -10.515 1.00 87.19 90 HIS A O 1
ATOM 686 N N . LEU A 1 91 ? -6.621 -2.389 -8.369 1.00 88.62 91 LEU A N 1
ATOM 687 C CA . LEU A 1 91 ? -7.571 -1.303 -8.148 1.00 88.62 91 LEU A CA 1
ATOM 688 C C . LEU A 1 91 ? -6.998 0.040 -8.602 1.00 88.62 91 LEU A C 1
ATOM 690 O O . LEU A 1 91 ? -5.802 0.309 -8.511 1.00 88.62 91 LEU A O 1
ATOM 694 N N . SER A 1 92 ? -7.884 0.938 -9.035 1.00 93.38 92 SER A N 1
ATOM 695 C CA . SER A 1 92 ? -7.485 2.307 -9.360 1.00 93.38 92 SER A CA 1
ATOM 696 C C . SER A 1 92 ? -7.044 3.070 -8.107 1.00 93.38 92 SER A C 1
ATOM 698 O O . SER A 1 92 ? -7.589 2.882 -7.016 1.00 93.38 92 SER A O 1
ATOM 700 N N . ALA A 1 93 ? -6.123 4.023 -8.272 1.00 89.88 93 ALA A N 1
ATOM 701 C CA . ALA A 1 93 ? -5.689 4.898 -7.181 1.00 89.88 93 ALA A CA 1
ATOM 702 C C . ALA A 1 93 ? -6.874 5.600 -6.490 1.00 89.88 93 ALA A C 1
ATOM 704 O O . ALA A 1 93 ? -6.885 5.764 -5.273 1.00 89.88 93 ALA A O 1
ATOM 705 N N . ARG A 1 94 ? -7.918 5.960 -7.251 1.00 93.25 94 ARG A N 1
ATOM 706 C CA . ARG A 1 94 ? -9.137 6.572 -6.707 1.00 93.25 94 ARG A CA 1
ATOM 707 C C . ARG A 1 94 ? -9.901 5.616 -5.789 1.00 93.25 94 ARG A C 1
ATOM 709 O O . ARG A 1 94 ? -10.345 6.040 -4.725 1.00 93.25 94 ARG A O 1
ATOM 716 N N . ALA A 1 95 ? -10.030 4.346 -6.173 1.00 90.19 95 ALA A N 1
ATOM 717 C CA . ALA A 1 95 ? -10.666 3.330 -5.338 1.00 90.19 95 ALA A CA 1
ATOM 718 C C . ALA A 1 95 ? -9.869 3.091 -4.045 1.00 90.19 95 ALA A C 1
ATOM 720 O O . ALA A 1 95 ? -10.454 3.048 -2.964 1.00 90.19 95 ALA A O 1
ATOM 721 N N . ILE A 1 96 ? -8.537 3.040 -4.139 1.00 89.38 96 ILE A N 1
ATOM 722 C CA . ILE A 1 96 ? -7.648 2.891 -2.977 1.00 89.38 96 ILE A CA 1
ATOM 723 C C . ILE A 1 96 ? -7.797 4.085 -2.022 1.00 89.38 96 ILE A C 1
ATOM 725 O O . ILE A 1 96 ? -8.014 3.899 -0.826 1.00 89.38 96 ILE A O 1
ATOM 729 N N . VAL A 1 97 ? -7.764 5.319 -2.534 1.00 90.62 97 VAL A N 1
ATOM 730 C CA . VAL A 1 97 ? -7.963 6.528 -1.713 1.00 90.62 97 VAL A CA 1
ATOM 731 C C . VAL A 1 97 ? -9.352 6.546 -1.071 1.00 90.62 97 VAL A C 1
ATOM 733 O O . VAL A 1 97 ? -9.482 6.933 0.091 1.00 90.62 97 VAL A O 1
ATOM 736 N N . SER A 1 98 ? -10.385 6.103 -1.791 1.00 90.75 98 SER A N 1
ATOM 737 C CA . SER A 1 98 ? -11.734 5.968 -1.237 1.00 90.75 98 SER A CA 1
ATOM 738 C C . SER A 1 98 ? -11.787 4.960 -0.089 1.00 90.75 98 SER A C 1
ATOM 740 O O . SER A 1 98 ? -12.509 5.199 0.874 1.00 90.75 98 SER A O 1
ATOM 742 N N . ALA A 1 99 ? -11.038 3.858 -0.171 1.00 86.38 99 ALA A N 1
ATOM 743 C CA . ALA A 1 99 ? -10.960 2.860 0.892 1.00 86.38 99 ALA A CA 1
ATOM 744 C C . ALA A 1 99 ? -10.203 3.388 2.121 1.00 86.38 99 ALA A C 1
ATOM 746 O O . ALA A 1 99 ? -10.693 3.239 3.235 1.00 86.38 99 ALA A O 1
ATOM 747 N N . ILE A 1 100 ? -9.072 4.079 1.929 1.00 86.69 100 ILE A N 1
ATOM 748 C CA . ILE A 1 100 ? -8.293 4.697 3.022 1.00 86.69 100 ILE A CA 1
ATOM 749 C C . ILE A 1 100 ? -9.119 5.753 3.771 1.00 86.69 100 ILE A C 1
ATOM 751 O O . ILE A 1 100 ? -9.004 5.897 4.985 1.00 86.69 100 ILE A O 1
ATOM 755 N N . ARG A 1 101 ? -9.951 6.510 3.047 1.00 87.19 101 ARG A N 1
ATOM 756 C CA . ARG A 1 101 ? -10.825 7.544 3.623 1.00 87.19 101 ARG A CA 1
ATOM 757 C C . ARG A 1 101 ? -12.162 7.003 4.125 1.00 87.19 101 ARG A C 1
ATOM 759 O O . ARG A 1 101 ? -12.932 7.768 4.700 1.00 87.19 101 ARG A O 1
ATOM 766 N N . ALA A 1 102 ? -12.470 5.729 3.890 1.00 83.44 102 ALA A N 1
ATOM 767 C CA . ALA A 1 102 ? -13.728 5.155 4.333 1.00 83.44 102 ALA A CA 1
ATOM 768 C C . ALA A 1 102 ? -13.744 5.073 5.863 1.00 83.44 102 ALA A C 1
ATOM 770 O O . ALA A 1 102 ? -12.897 4.430 6.474 1.00 83.44 102 ALA A O 1
ATOM 771 N N . THR A 1 103 ? -14.768 5.643 6.490 1.00 75.62 103 THR A N 1
ATOM 772 C CA . THR A 1 103 ? -14.970 5.604 7.949 1.00 75.62 103 THR A CA 1
ATOM 773 C C . THR A 1 103 ? -15.482 4.249 8.451 1.00 75.62 103 THR A C 1
ATOM 775 O O . THR A 1 103 ? -15.884 4.121 9.605 1.00 75.62 103 THR A O 1
ATOM 778 N N . ARG A 1 104 ? -15.454 3.198 7.614 1.00 65.12 104 ARG A N 1
ATOM 779 C CA . ARG A 1 104 ? -16.000 1.874 7.958 1.00 65.12 104 ARG A CA 1
ATOM 780 C C . ARG A 1 104 ? -15.275 1.190 9.119 1.00 65.12 104 ARG A C 1
ATOM 782 O O . ARG A 1 104 ? -15.879 0.350 9.772 1.00 65.12 104 ARG A O 1
ATOM 789 N N . THR A 1 105 ? -14.027 1.555 9.404 1.00 61.84 105 THR A N 1
ATOM 790 C CA . THR A 1 105 ? -13.256 1.016 10.537 1.00 61.84 105 THR A CA 1
ATOM 791 C C . THR A 1 105 ? -13.252 1.927 11.765 1.00 61.84 105 THR A C 1
ATOM 793 O O . THR A 1 105 ? -12.662 1.566 12.777 1.00 61.84 105 THR A O 1
ATOM 796 N N . GLN A 1 106 ? -13.930 3.081 11.724 1.00 62.50 106 GLN A N 1
ATOM 797 C CA . GLN A 1 106 ? -13.947 4.016 12.856 1.00 62.50 106 GLN A CA 1
ATOM 798 C C . GLN A 1 106 ? -14.720 3.465 14.070 1.00 62.50 106 GLN A C 1
ATOM 800 O O . GLN A 1 106 ? -14.490 3.909 15.190 1.00 62.50 106 GLN A O 1
ATOM 805 N N . TYR A 1 107 ? -15.586 2.464 13.860 1.00 60.47 107 TYR A N 1
ATOM 806 C CA . TYR A 1 107 ? -16.406 1.835 14.901 1.00 60.47 107 TYR A CA 1
ATOM 807 C C . TYR A 1 107 ? -16.398 0.303 14.790 1.00 60.47 107 TYR A C 1
ATOM 809 O O . TYR A 1 107 ? -17.444 -0.324 14.616 1.00 60.47 107 TYR A O 1
ATOM 817 N N . VAL A 1 108 ? -15.220 -0.327 14.870 1.00 64.62 108 VAL A N 1
ATOM 818 C CA . VAL A 1 108 ? -15.155 -1.791 15.019 1.00 64.62 108 VAL A CA 1
ATOM 819 C C . VAL A 1 108 ? -15.617 -2.149 16.432 1.00 64.62 108 VAL A C 1
ATOM 821 O O . VAL A 1 108 ? -14.869 -2.035 17.399 1.00 64.62 108 VAL A O 1
ATOM 824 N N . LEU A 1 109 ? -16.878 -2.558 16.557 1.00 66.19 109 LEU A N 1
ATOM 825 C CA . LEU A 1 109 ? -17.370 -3.204 17.767 1.00 66.19 109 LEU A CA 1
ATOM 826 C C . LEU A 1 109 ? -16.799 -4.623 17.811 1.00 66.19 109 LEU A C 1
ATOM 828 O O . LEU A 1 109 ? -16.939 -5.379 16.850 1.00 66.19 109 LEU A O 1
ATOM 832 N N . ASN A 1 110 ? -16.180 -5.001 18.929 1.00 61.88 110 ASN A N 1
ATOM 833 C CA . ASN A 1 110 ? -15.792 -6.386 19.180 1.00 61.88 110 ASN A CA 1
ATOM 834 C C . ASN A 1 110 ? -17.057 -7.220 19.396 1.00 61.88 110 ASN A C 1
ATOM 836 O O . ASN A 1 110 ? -17.547 -7.367 20.518 1.00 61.88 110 ASN A O 1
ATOM 840 N N . VAL A 1 111 ? -17.620 -7.741 18.308 1.00 67.12 111 VAL A N 1
ATOM 841 C CA . VAL A 1 111 ? -18.786 -8.616 18.380 1.00 67.12 111 VAL A CA 1
ATOM 842 C C . VAL A 1 111 ? -18.299 -10.011 18.748 1.00 67.12 111 VAL A C 1
ATOM 844 O O . VAL A 1 111 ? -17.512 -10.627 18.030 1.00 67.12 111 VAL A O 1
ATOM 847 N N . LYS A 1 112 ? -18.762 -10.528 19.889 1.00 61.66 112 LYS A N 1
ATOM 848 C CA . LYS A 1 112 ? -18.490 -11.905 20.305 1.00 61.66 112 LYS A CA 1
ATOM 849 C C . LYS A 1 112 ? -19.275 -12.838 19.382 1.00 61.66 112 LYS A C 1
ATOM 851 O O . LYS A 1 112 ? -20.431 -13.165 19.644 1.00 61.66 112 LYS A O 1
ATOM 856 N N . HIS A 1 113 ? -18.678 -13.218 18.257 1.00 63.19 113 HIS A N 1
ATOM 857 C CA . HIS A 1 113 ? -19.298 -14.173 17.352 1.00 63.19 113 HIS A CA 1
ATOM 858 C C . HIS A 1 113 ? -19.425 -15.522 18.069 1.00 63.19 113 HIS A C 1
ATOM 860 O O . HIS A 1 113 ? -18.441 -16.081 18.548 1.00 63.19 113 HIS A O 1
ATOM 866 N N . ARG A 1 114 ? -20.644 -16.073 18.133 1.00 57.03 114 ARG A N 1
ATOM 867 C CA . ARG A 1 114 ? -20.924 -17.432 18.635 1.00 57.03 114 ARG A CA 1
ATOM 868 C C . ARG A 1 114 ? -20.526 -18.496 17.599 1.00 57.03 114 ARG A C 1
ATOM 870 O O . ARG A 1 114 ? -21.255 -19.454 17.3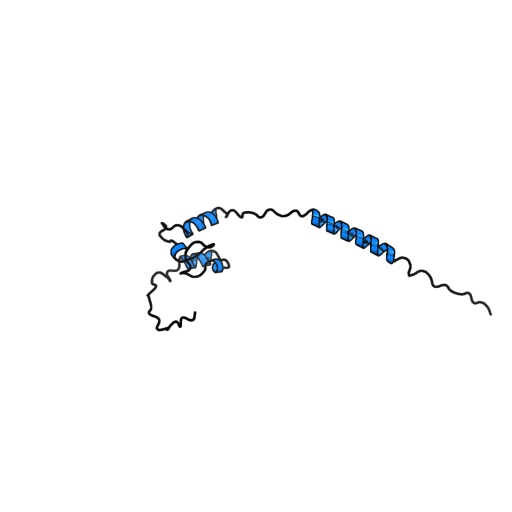71 1.00 57.03 114 ARG A O 1
ATOM 877 N N . VAL A 1 115 ? -19.405 -18.292 16.917 1.00 60.72 115 VAL A N 1
ATOM 878 C CA . VAL A 1 115 ? -18.858 -19.255 15.967 1.00 60.72 115 VAL A CA 1
ATOM 879 C C . VAL A 1 115 ? -17.699 -19.916 16.691 1.00 60.72 115 VAL A C 1
ATOM 881 O O . VAL A 1 115 ? -16.643 -19.313 16.859 1.00 60.72 115 VAL A O 1
ATOM 884 N N . SER A 1 116 ? -17.922 -21.132 17.188 1.00 52.53 116 SER A N 1
ATOM 885 C CA . SER A 1 116 ? -16.847 -21.986 17.686 1.00 52.53 116 SER A CA 1
ATOM 886 C C . SER A 1 116 ? -15.930 -22.300 16.507 1.00 52.53 116 SER A C 1
ATOM 888 O O . SER A 1 116 ? -16.218 -23.188 15.703 1.00 52.53 116 SER A O 1
ATOM 890 N N . TRP A 1 117 ? -14.870 -21.513 16.357 1.00 53.22 117 TRP A N 1
ATOM 891 C CA . TRP A 1 117 ? -13.831 -21.760 15.373 1.00 53.22 117 TRP A CA 1
ATOM 892 C C . TRP A 1 117 ? -13.127 -23.056 15.780 1.00 53.22 117 TRP A C 1
ATOM 894 O O . TRP A 1 117 ? -12.406 -23.109 16.774 1.00 53.22 117 TRP A O 1
ATOM 904 N N . ASN A 1 118 ? -13.443 -24.137 15.071 1.00 54.59 118 ASN A N 1
ATOM 905 C CA . ASN A 1 118 ? -12.831 -25.441 15.265 1.00 54.59 118 ASN A CA 1
ATOM 906 C C . ASN A 1 118 ? -11.385 -25.357 14.767 1.00 54.59 118 ASN A C 1
ATOM 908 O O . ASN A 1 118 ? -11.133 -25.472 13.569 1.00 54.59 118 ASN A O 1
ATOM 912 N N . ALA A 1 119 ? -10.461 -25.097 15.692 1.00 48.06 119 ALA A N 1
ATOM 913 C CA . ALA A 1 119 ? -9.033 -25.189 15.457 1.00 48.06 119 ALA A CA 1
ATOM 914 C C . ALA A 1 119 ? -8.689 -26.633 15.074 1.00 48.06 119 ALA A C 1
ATOM 916 O O . ALA A 1 119 ? -8.684 -27.531 15.917 1.00 48.06 119 ALA A O 1
ATOM 917 N N . ARG A 1 120 ? -8.422 -26.854 13.787 1.00 51.91 120 ARG A N 1
ATOM 918 C CA . ARG A 1 120 ? -7.850 -28.098 13.287 1.00 51.91 120 ARG A CA 1
ATOM 919 C C . ARG A 1 120 ? -6.453 -27.783 12.754 1.00 51.91 120 ARG A C 1
ATOM 921 O O . ARG A 1 120 ? -6.350 -27.142 11.715 1.00 51.91 120 ARG A O 1
ATOM 928 N N . SER A 1 121 ? -5.476 -28.231 13.553 1.00 44.72 121 SER A N 1
ATOM 929 C CA . SER A 1 121 ? -4.041 -28.472 13.297 1.00 44.72 121 SER A CA 1
ATOM 930 C C . SER A 1 121 ? -3.239 -27.369 12.617 1.00 44.72 121 SER A C 1
ATOM 932 O O . SER A 1 121 ? -3.368 -27.243 11.380 1.00 44.72 121 SER A O 1
#